Protein AF-A0A2H9VSQ1-F1 (afdb_mono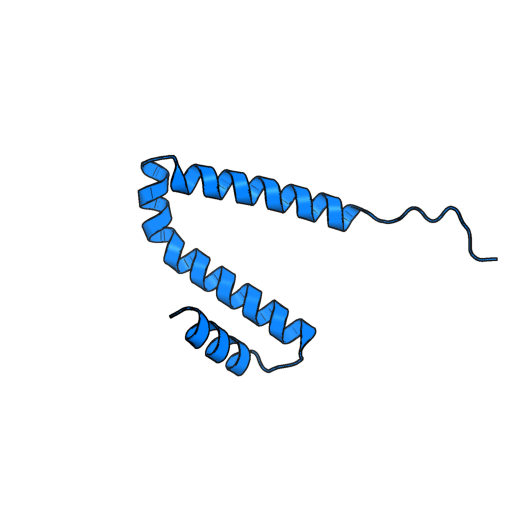mer_lite)

Sequence (79 aa):
MKNPFKKKDNTAIIAAVAVASLAAGAVAYLFLTDNGSDLRSGWKKKIKDIAKDAAVDAINKHTRIPKKIARAATEHVAN

Structure (mmCIF, N/CA/C/O backbone):
data_AF-A0A2H9VSQ1-F1
#
_entry.id   AF-A0A2H9VSQ1-F1
#
loop_
_atom_site.group_PDB
_atom_site.id
_atom_site.type_symbol
_atom_site.label_atom_id
_atom_site.label_alt_id
_atom_site.label_comp_id
_atom_site.label_asym_id
_atom_site.label_entity_id
_atom_site.label_seq_id
_atom_site.pdbx_PDB_ins_code
_atom_site.Cartn_x
_atom_site.Cartn_y
_atom_site.Cartn_z
_atom_site.occupancy
_atom_site.B_iso_or_equiv
_atom_site.auth_seq_id
_atom_site.auth_comp_id
_atom_site.auth_asym_id
_atom_site.auth_atom_id
_atom_site.pdbx_PDB_model_num
ATOM 1 N N . MET A 1 1 ? -27.307 15.206 29.823 1.00 48.53 1 MET A N 1
ATOM 2 C CA . MET A 1 1 ? -27.781 15.062 28.424 1.00 48.53 1 MET A CA 1
ATOM 3 C C . MET A 1 1 ? -26.568 14.954 27.507 1.00 48.53 1 MET A C 1
ATOM 5 O O . MET A 1 1 ? -25.579 15.631 27.757 1.00 48.53 1 MET A O 1
ATOM 9 N N . LYS A 1 2 ? -26.581 14.054 26.516 1.00 57.91 2 LYS A N 1
ATOM 10 C CA . LYS A 1 2 ? -25.426 13.798 25.636 1.00 57.91 2 LYS A CA 1
ATOM 11 C C . LYS A 1 2 ? -25.334 14.936 24.608 1.00 57.91 2 LYS A C 1
ATOM 13 O O . LYS A 1 2 ? -26.275 15.139 23.854 1.00 57.91 2 LYS A O 1
ATOM 18 N N . ASN A 1 3 ? -24.247 15.710 24.647 1.00 67.56 3 ASN A N 1
ATOM 19 C CA . ASN A 1 3 ? -24.106 16.971 23.913 1.00 67.56 3 ASN A CA 1
ATOM 20 C C . ASN A 1 3 ? -24.210 16.766 22.379 1.00 67.56 3 ASN A C 1
ATOM 22 O O . ASN A 1 3 ? -23.361 16.063 21.821 1.00 67.56 3 ASN A O 1
ATOM 26 N N . PRO A 1 4 ? -25.193 17.378 21.689 1.00 65.00 4 PRO A N 1
ATOM 27 C CA . PRO A 1 4 ? -25.483 17.117 20.272 1.00 65.00 4 PRO A CA 1
ATOM 28 C C . PRO A 1 4 ? -24.486 17.757 19.288 1.00 65.00 4 PRO A C 1
ATOM 30 O O . PRO A 1 4 ? -24.543 17.485 18.094 1.00 65.00 4 PRO A O 1
ATOM 33 N N . PHE A 1 5 ? -23.532 18.560 19.768 1.00 71.81 5 PHE A N 1
ATOM 34 C CA . PHE A 1 5 ? -22.548 19.270 18.936 1.00 71.81 5 PHE A CA 1
ATOM 35 C C . PHE A 1 5 ? -21.213 18.534 18.751 1.00 71.81 5 PHE A C 1
ATOM 37 O O . PHE A 1 5 ? -20.238 19.123 18.280 1.00 71.81 5 PHE A O 1
ATOM 44 N N . LYS A 1 6 ? -21.118 17.256 19.136 1.00 68.88 6 LYS A N 1
ATOM 45 C CA . LYS A 1 6 ? -19.877 16.486 18.977 1.00 68.88 6 LYS A CA 1
ATOM 46 C C . LYS A 1 6 ? -19.626 16.233 17.482 1.00 68.88 6 LYS A C 1
ATOM 48 O O . LYS A 1 6 ? -20.223 15.332 16.896 1.00 68.88 6 LYS A O 1
ATOM 53 N N . LYS A 1 7 ? -18.775 17.057 16.855 1.00 69.62 7 LYS A N 1
ATOM 54 C CA . LYS A 1 7 ? -18.385 16.896 15.447 1.00 69.62 7 LYS A CA 1
ATOM 55 C C . LYS A 1 7 ? -17.755 15.516 15.245 1.00 69.62 7 LYS A C 1
ATOM 57 O O . LYS A 1 7 ? -16.947 15.076 16.062 1.00 69.62 7 LYS A O 1
ATOM 62 N N . LYS A 1 8 ? -18.149 14.838 14.165 1.00 71.56 8 LYS A N 1
ATOM 63 C CA . LYS A 1 8 ? -17.531 13.578 13.744 1.00 71.56 8 LYS A CA 1
ATOM 64 C C . LYS A 1 8 ? -16.068 13.842 13.413 1.00 71.56 8 LYS A C 1
ATOM 66 O O . LYS A 1 8 ? -15.764 14.743 12.632 1.00 71.56 8 LYS A O 1
ATOM 71 N N . A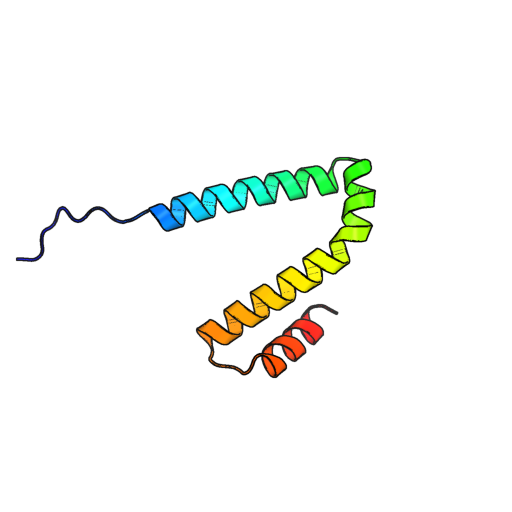SP A 1 9 ? -15.187 13.065 14.024 1.00 77.81 9 ASP A N 1
ATOM 72 C CA . ASP A 1 9 ? -13.769 13.110 13.714 1.00 77.81 9 ASP A CA 1
ATOM 73 C C . ASP A 1 9 ? -13.550 12.435 12.355 1.00 77.81 9 ASP A C 1
ATOM 75 O O . ASP A 1 9 ? -13.594 11.212 12.224 1.00 77.81 9 ASP A O 1
ATOM 79 N N . ASN A 1 10 ? -13.411 13.259 11.317 1.00 82.25 10 ASN A N 1
ATOM 80 C CA . ASN A 1 10 ? -13.229 12.811 9.938 1.00 82.25 10 ASN A CA 1
ATOM 81 C C . ASN A 1 10 ? -11.747 12.689 9.564 1.00 82.25 10 ASN A C 1
ATOM 83 O O . ASN A 1 10 ? -11.435 12.386 8.415 1.00 82.25 10 ASN A O 1
ATOM 87 N N . THR A 1 11 ? -10.831 12.906 10.513 1.00 86.56 11 THR A N 1
ATOM 88 C CA . THR A 1 11 ? -9.380 12.892 10.277 1.00 86.56 11 THR A CA 1
ATOM 89 C C . THR A 1 11 ? -8.925 11.583 9.638 1.00 86.56 11 THR A C 1
ATOM 91 O O . THR A 1 11 ? -8.148 11.596 8.687 1.00 86.56 11 THR A O 1
ATOM 94 N N . ALA A 1 12 ? -9.476 10.450 10.084 1.00 77.31 12 ALA A N 1
ATOM 95 C CA . ALA A 1 12 ? -9.176 9.140 9.508 1.00 77.31 12 ALA A CA 1
ATOM 96 C C . ALA A 1 12 ? -9.610 9.022 8.037 1.00 77.31 12 ALA A C 1
ATOM 98 O O . ALA A 1 12 ? -8.886 8.449 7.228 1.00 77.31 12 ALA A O 1
ATOM 99 N N . ILE A 1 13 ? -10.765 9.589 7.677 1.00 82.50 13 ILE A N 1
ATOM 100 C CA . ILE A 1 13 ? -11.275 9.569 6.299 1.00 82.50 13 ILE A CA 1
ATOM 101 C C . ILE A 1 13 ? -10.415 10.475 5.416 1.00 82.50 13 ILE A C 1
ATOM 103 O O . ILE A 1 13 ? -10.025 10.076 4.325 1.00 82.50 13 ILE A O 1
ATOM 107 N N . ILE A 1 14 ? -10.065 11.666 5.905 1.00 84.88 14 ILE A N 1
ATOM 108 C CA . ILE A 1 14 ? -9.203 12.611 5.183 1.00 84.88 14 ILE A CA 1
ATOM 109 C C . ILE A 1 14 ? -7.819 11.994 4.946 1.00 84.88 14 ILE A C 1
ATOM 111 O O . ILE A 1 14 ? -7.314 12.025 3.824 1.00 84.88 14 ILE A O 1
ATOM 115 N N . ALA A 1 15 ? -7.234 11.372 5.972 1.00 82.62 15 ALA A N 1
ATOM 116 C CA . ALA A 1 15 ? -5.961 10.671 5.857 1.00 82.62 15 ALA A CA 1
ATOM 117 C C . ALA A 1 15 ? -6.042 9.503 4.863 1.00 82.62 15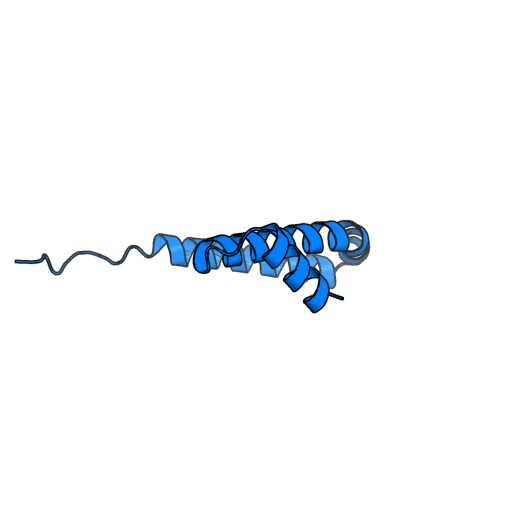 ALA A C 1
ATOM 119 O O . ALA A 1 15 ? -5.158 9.351 4.023 1.00 82.62 15 ALA A O 1
ATOM 120 N N . ALA A 1 16 ? -7.119 8.713 4.905 1.00 80.69 16 ALA A N 1
ATOM 121 C CA . ALA A 1 16 ? -7.324 7.611 3.969 1.00 80.69 16 ALA A CA 1
ATOM 122 C C . ALA A 1 16 ? -7.422 8.100 2.517 1.00 80.69 16 ALA A C 1
ATOM 124 O O . ALA A 1 16 ? -6.790 7.518 1.637 1.00 80.69 16 ALA A O 1
ATOM 125 N N . VAL A 1 17 ? -8.156 9.189 2.270 1.00 87.38 17 VAL A N 1
ATOM 126 C CA . VAL A 1 17 ? -8.270 9.786 0.932 1.00 87.38 17 VAL A CA 1
ATOM 127 C C . VAL A 1 17 ? -6.911 10.278 0.444 1.00 87.38 17 VAL A C 1
ATOM 129 O O . VAL A 1 17 ? -6.538 9.948 -0.675 1.00 87.38 17 VAL A O 1
ATOM 132 N N . ALA A 1 18 ? -6.147 10.994 1.275 1.00 86.94 18 ALA A N 1
ATOM 133 C CA . ALA A 1 18 ? -4.824 11.500 0.905 1.00 86.94 18 ALA A CA 1
ATOM 134 C C . ALA A 1 18 ? -3.832 10.373 0.564 1.00 86.94 18 ALA A C 1
ATOM 136 O O . ALA A 1 18 ? -3.102 10.453 -0.424 1.00 86.94 18 ALA A O 1
ATOM 137 N N . VAL A 1 19 ? -3.828 9.295 1.353 1.00 86.81 19 VAL A N 1
ATOM 138 C CA . VAL A 1 19 ? -2.994 8.117 1.075 1.00 86.81 19 VAL A CA 1
ATOM 139 C C . VAL A 1 19 ? -3.436 7.433 -0.221 1.00 86.81 19 VAL A C 1
ATOM 141 O O . VAL A 1 19 ? -2.590 7.046 -1.026 1.00 86.81 19 VAL A O 1
ATOM 144 N N . ALA A 1 20 ? -4.745 7.317 -0.458 1.00 84.38 20 ALA A N 1
ATOM 145 C CA . ALA A 1 20 ? -5.280 6.686 -1.659 1.00 84.38 20 ALA A CA 1
ATOM 146 C C . ALA A 1 20 ? -4.926 7.457 -2.941 1.00 84.38 20 ALA A C 1
ATOM 148 O O . ALA A 1 20 ? -4.527 6.835 -3.925 1.00 84.38 20 ALA A O 1
ATOM 149 N N . SER A 1 21 ? -5.011 8.791 -2.943 1.00 86.38 21 SER A N 1
ATOM 150 C CA . SER A 1 21 ? -4.637 9.597 -4.113 1.00 86.38 21 SER A CA 1
ATOM 151 C C . SER A 1 21 ? -3.137 9.546 -4.404 1.00 86.38 21 SER A C 1
ATOM 153 O O . SER A 1 21 ? -2.756 9.419 -5.569 1.00 86.38 21 SER A O 1
ATOM 155 N N . LEU A 1 22 ? -2.281 9.557 -3.377 1.00 85.69 22 LEU A N 1
ATOM 156 C CA . LEU A 1 22 ? -0.838 9.361 -3.560 1.00 85.69 22 LEU A CA 1
ATOM 157 C C . LEU A 1 22 ? -0.519 7.974 -4.131 1.00 85.69 22 LEU A C 1
ATOM 159 O O . LEU A 1 22 ? 0.276 7.857 -5.064 1.00 85.69 22 LEU A O 1
ATOM 163 N N . ALA A 1 23 ? -1.170 6.927 -3.618 1.00 81.75 23 ALA A N 1
ATOM 164 C CA . ALA A 1 23 ? -1.005 5.572 -4.131 1.00 81.75 23 ALA A CA 1
ATOM 165 C C . ALA A 1 23 ? -1.460 5.460 -5.595 1.00 81.75 23 ALA A C 1
ATOM 167 O O . ALA A 1 23 ? -0.752 4.875 -6.411 1.00 81.75 23 ALA A O 1
ATOM 168 N N . ALA A 1 24 ? -2.596 6.067 -5.951 1.00 82.69 24 ALA A N 1
ATOM 169 C CA . ALA A 1 24 ? -3.094 6.084 -7.324 1.00 82.69 24 ALA A CA 1
ATOM 170 C C . ALA A 1 24 ? -2.123 6.795 -8.282 1.00 82.69 24 ALA A C 1
ATOM 172 O O . ALA A 1 24 ? -1.834 6.269 -9.356 1.00 82.69 24 ALA A O 1
ATOM 173 N N . GLY A 1 25 ? -1.561 7.938 -7.874 1.00 83.12 25 GLY A N 1
ATOM 174 C CA . GLY A 1 25 ? -0.550 8.657 -8.654 1.00 83.12 25 GLY A CA 1
ATOM 175 C C . GLY A 1 25 ? 0.737 7.850 -8.845 1.00 83.12 25 GLY A C 1
ATOM 176 O O . GLY A 1 25 ? 1.267 7.781 -9.953 1.00 83.12 25 GLY A O 1
ATOM 177 N N . ALA A 1 26 ? 1.205 7.167 -7.797 1.00 80.50 26 ALA A N 1
ATOM 178 C CA . ALA A 1 26 ? 2.375 6.294 -7.882 1.00 80.50 26 ALA A CA 1
ATOM 179 C C . ALA A 1 26 ? 2.136 5.094 -8.815 1.00 80.50 26 ALA A C 1
ATOM 181 O O . ALA A 1 26 ? 3.006 4.744 -9.611 1.00 80.50 26 ALA A O 1
ATOM 182 N N . VAL A 1 27 ? 0.946 4.485 -8.761 1.00 80.50 27 VAL A N 1
ATOM 183 C CA . VAL A 1 27 ? 0.561 3.402 -9.678 1.00 80.50 27 VAL A CA 1
ATOM 184 C C . VAL A 1 27 ? 0.491 3.913 -11.115 1.00 80.50 27 VAL A C 1
ATOM 186 O O . VAL A 1 27 ? 1.035 3.264 -12.004 1.00 80.50 27 VAL A O 1
ATOM 189 N N . ALA A 1 28 ? -0.107 5.083 -11.346 1.00 81.31 28 ALA A N 1
ATOM 190 C CA . ALA A 1 28 ? -0.155 5.693 -12.671 1.00 81.31 28 ALA A CA 1
ATOM 191 C C . ALA A 1 28 ? 1.257 5.945 -13.227 1.00 81.31 28 ALA A C 1
ATOM 193 O O . ALA A 1 28 ? 1.539 5.570 -14.361 1.00 81.31 28 ALA A O 1
ATOM 194 N N . TYR A 1 29 ? 2.173 6.478 -12.412 1.00 77.12 29 TYR A N 1
ATOM 195 C CA . TYR A 1 29 ? 3.570 6.688 -12.803 1.00 77.12 29 TYR A CA 1
ATOM 196 C C . TYR A 1 29 ? 4.293 5.376 -13.149 1.00 77.12 29 TYR A C 1
ATOM 198 O O . TYR A 1 29 ? 5.004 5.303 -14.149 1.00 77.12 29 TYR A O 1
ATOM 206 N N . LEU A 1 30 ? 4.085 4.317 -12.359 1.00 76.69 30 LEU A N 1
ATOM 207 C CA . LEU A 1 30 ? 4.694 3.003 -12.599 1.00 76.69 30 LEU A CA 1
ATOM 208 C C . LEU A 1 30 ? 4.164 2.295 -13.855 1.00 76.69 30 LEU A C 1
ATOM 210 O O . LEU A 1 30 ? 4.848 1.423 -14.385 1.00 76.69 30 LEU A O 1
ATOM 214 N N . PHE A 1 31 ? 2.945 2.608 -14.301 1.00 73.75 31 PHE A N 1
ATOM 215 C CA . PHE A 1 31 ? 2.325 1.965 -15.464 1.00 73.75 31 PHE A CA 1
ATOM 216 C C . PHE A 1 31 ? 2.422 2.779 -16.756 1.00 73.75 31 PHE A C 1
ATOM 218 O O . PHE A 1 31 ? 2.357 2.176 -17.823 1.00 73.75 31 PHE A O 1
ATOM 225 N N . LEU A 1 32 ? 2.543 4.107 -16.673 1.00 76.56 32 LEU A N 1
ATOM 226 C CA . LEU A 1 32 ? 2.488 4.991 -17.842 1.00 76.56 32 LEU A CA 1
ATOM 227 C C . LEU A 1 32 ? 3.868 5.485 -18.311 1.00 76.56 32 LEU A C 1
ATOM 229 O O . LEU A 1 32 ? 3.988 5.952 -19.437 1.00 76.56 32 LEU A O 1
ATOM 233 N N . THR A 1 33 ? 4.903 5.376 -17.474 1.00 75.69 33 THR A N 1
ATOM 234 C CA . THR A 1 33 ? 6.271 5.815 -17.795 1.00 75.69 33 THR A CA 1
ATOM 235 C C . THR A 1 33 ? 7.184 4.613 -18.055 1.00 75.69 33 THR A C 1
ATOM 237 O O . THR A 1 33 ? 7.159 3.651 -17.287 1.00 75.69 33 THR A O 1
ATOM 240 N N . ASP A 1 34 ? 8.076 4.698 -19.047 1.00 69.62 34 ASP A N 1
ATOM 241 C CA . ASP A 1 34 ? 9.075 3.651 -19.344 1.00 69.62 34 ASP A CA 1
ATOM 242 C C . ASP A 1 34 ? 10.037 3.393 -18.167 1.00 69.62 34 ASP A C 1
ATOM 244 O O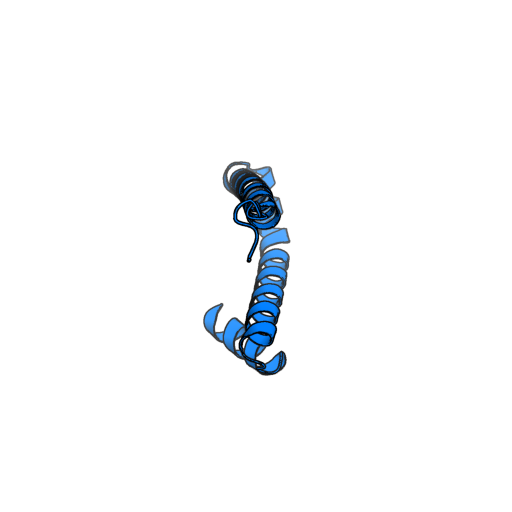 . ASP A 1 34 ? 10.235 2.253 -17.754 1.00 69.62 34 ASP A O 1
ATOM 248 N N . ASN A 1 35 ? 10.519 4.448 -17.496 1.00 67.62 35 ASN A N 1
ATOM 249 C CA . ASN A 1 35 ? 11.252 4.327 -16.220 1.00 67.62 35 ASN A CA 1
ATOM 250 C C . ASN A 1 35 ? 10.415 3.647 -15.116 1.00 67.62 35 ASN A C 1
ATOM 252 O O . ASN A 1 35 ? 10.948 3.021 -14.199 1.00 67.62 35 ASN A O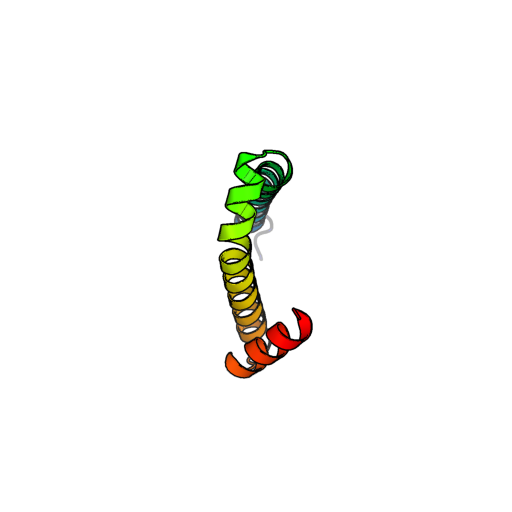 1
ATOM 256 N N . GLY A 1 36 ? 9.089 3.787 -15.187 1.00 62.66 36 GLY A N 1
ATOM 257 C CA . GLY A 1 36 ? 8.137 3.134 -14.296 1.00 62.66 36 GLY A CA 1
ATOM 258 C C . GLY A 1 36 ? 8.059 1.625 -14.527 1.00 62.66 36 GLY A C 1
ATOM 259 O O . GLY A 1 36 ? 7.942 0.883 -13.555 1.00 62.66 36 GLY A O 1
ATOM 260 N N . SER A 1 37 ? 8.207 1.163 -15.772 1.00 65.25 37 SER A N 1
ATOM 2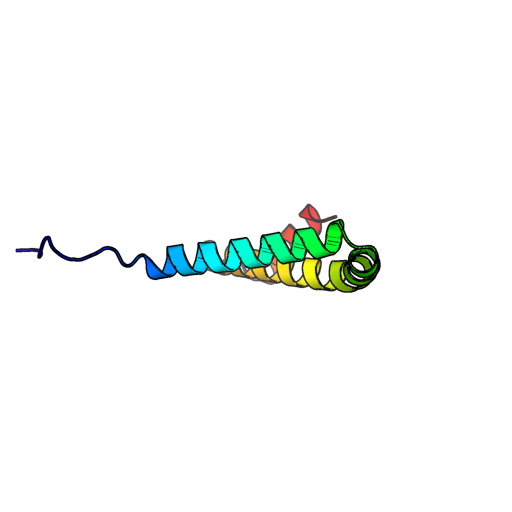61 C CA . SER A 1 37 ? 8.263 -0.260 -16.137 1.00 65.25 37 SER A CA 1
ATOM 262 C C . SER A 1 37 ? 9.456 -0.973 -15.486 1.00 65.25 37 SER A C 1
ATOM 264 O O . SER A 1 37 ? 9.282 -2.009 -14.830 1.00 65.25 37 SER A O 1
ATOM 266 N N . ASP A 1 38 ? 10.648 -0.380 -15.567 1.00 69.56 38 ASP A N 1
ATOM 267 C CA . ASP A 1 38 ? 11.858 -0.948 -14.962 1.00 69.56 38 ASP A CA 1
ATOM 268 C C . ASP A 1 38 ? 11.774 -0.951 -13.435 1.00 69.56 38 ASP A C 1
ATOM 270 O O . ASP A 1 38 ? 12.023 -1.974 -12.786 1.00 69.56 38 ASP A O 1
ATOM 274 N N . LEU A 1 39 ? 11.307 0.155 -12.846 1.00 67.88 39 LEU A N 1
ATOM 275 C CA . LEU A 1 39 ? 11.040 0.246 -11.410 1.00 67.88 39 LEU A CA 1
ATOM 276 C C . LEU A 1 39 ? 9.988 -0.765 -10.961 1.00 67.88 39 LEU A C 1
ATOM 278 O O . LEU A 1 39 ? 10.161 -1.404 -9.924 1.00 67.88 39 LEU A O 1
ATOM 282 N N . ARG A 1 40 ? 8.924 -0.968 -11.741 1.00 68.25 40 ARG A N 1
ATOM 283 C CA . ARG A 1 40 ? 7.875 -1.947 -11.457 1.00 68.25 40 ARG A CA 1
ATOM 284 C C . ARG A 1 40 ? 8.445 -3.354 -11.429 1.00 68.25 40 ARG A C 1
ATOM 286 O O . ARG A 1 40 ? 8.061 -4.107 -10.545 1.00 68.25 40 ARG A O 1
ATOM 293 N N . SER A 1 41 ? 9.359 -3.725 -12.320 1.00 69.56 41 SER A N 1
ATOM 294 C CA . SER A 1 41 ? 9.960 -5.065 -12.303 1.00 69.56 41 SER A CA 1
ATOM 295 C C . SER A 1 41 ? 10.729 -5.347 -10.996 1.00 69.56 41 SER A C 1
ATOM 297 O O . SER A 1 41 ? 10.522 -6.393 -10.374 1.00 69.56 41 SER A O 1
ATOM 299 N N . GLY A 1 42 ? 11.510 -4.374 -10.506 1.00 73.00 42 GLY A N 1
ATOM 300 C CA . GLY A 1 42 ? 12.272 -4.481 -9.256 1.00 73.00 42 GLY A CA 1
ATOM 301 C C . GLY A 1 42 ? 11.419 -4.318 -7.993 1.00 73.00 42 GLY A C 1
ATOM 302 O O . GLY A 1 42 ? 11.631 -5.005 -6.990 1.00 73.00 42 GLY A O 1
ATOM 303 N N . TRP A 1 43 ? 10.408 -3.448 -8.033 1.00 72.75 43 TRP A N 1
ATOM 304 C CA . TRP A 1 43 ? 9.510 -3.200 -6.905 1.00 72.75 43 TRP A CA 1
ATOM 305 C C . TRP A 1 43 ? 8.348 -4.181 -6.816 1.00 72.75 43 TRP A C 1
ATOM 307 O O . TRP A 1 43 ? 7.823 -4.352 -5.725 1.00 72.75 43 TRP A O 1
ATOM 317 N N . LYS A 1 44 ? 7.949 -4.880 -7.884 1.00 71.44 44 LYS A N 1
ATOM 318 C CA . LYS A 1 44 ? 6.806 -5.815 -7.860 1.00 71.44 44 LYS A CA 1
ATOM 319 C C . LYS A 1 44 ? 6.967 -6.885 -6.787 1.00 71.44 44 LYS A C 1
ATOM 321 O O . LYS A 1 44 ? 5.991 -7.215 -6.121 1.00 71.44 44 LYS A O 1
ATOM 326 N N . LYS A 1 45 ? 8.190 -7.388 -6.581 1.00 73.88 45 LYS A N 1
ATOM 327 C CA . LYS A 1 45 ? 8.482 -8.365 -5.523 1.00 73.88 45 LYS A CA 1
ATOM 328 C C . LYS A 1 45 ? 8.319 -7.738 -4.133 1.00 73.88 45 LYS A C 1
ATOM 330 O O . LYS A 1 45 ? 7.542 -8.241 -3.333 1.00 73.88 45 LYS A O 1
ATOM 335 N N . LYS A 1 46 ? 8.928 -6.567 -3.907 1.00 74.06 46 LYS A N 1
ATOM 336 C CA . LYS A 1 46 ? 8.808 -5.818 -2.643 1.00 74.06 46 LYS A CA 1
ATOM 337 C C . LYS A 1 46 ? 7.372 -5.390 -2.328 1.00 74.06 46 LYS A C 1
ATOM 339 O O . LYS A 1 46 ? 6.925 -5.565 -1.204 1.00 74.06 46 LYS A O 1
ATOM 344 N N . ILE A 1 47 ? 6.638 -4.859 -3.304 1.00 72.50 47 ILE A N 1
ATOM 345 C CA . ILE A 1 47 ? 5.234 -4.457 -3.152 1.00 72.50 47 ILE A CA 1
ATOM 346 C C . ILE A 1 47 ? 4.370 -5.684 -2.846 1.00 72.50 47 ILE A C 1
ATOM 348 O O . ILE A 1 47 ? 3.514 -5.601 -1.972 1.00 72.50 47 ILE A O 1
ATOM 352 N N . LYS A 1 48 ? 4.595 -6.823 -3.520 1.00 72.44 48 LYS A N 1
ATOM 353 C CA . LYS A 1 48 ? 3.864 -8.071 -3.243 1.00 72.44 48 LYS A CA 1
ATOM 354 C C . LYS A 1 48 ? 4.103 -8.543 -1.808 1.00 72.44 48 LYS A C 1
ATOM 356 O O . LYS A 1 48 ? 3.142 -8.922 -1.146 1.00 72.44 48 LYS A O 1
ATOM 361 N N . ASP A 1 49 ? 5.338 -8.468 -1.320 1.00 76.69 49 ASP A N 1
ATOM 362 C CA . ASP A 1 49 ? 5.681 -8.860 0.051 1.00 76.69 49 ASP A CA 1
ATOM 363 C C . ASP A 1 49 ? 5.080 -7.902 1.089 1.00 76.69 49 ASP A C 1
ATOM 365 O O . ASP A 1 49 ? 4.457 -8.352 2.047 1.00 76.69 49 ASP A O 1
ATOM 369 N N . ILE A 1 50 ? 5.158 -6.587 0.855 1.00 77.06 50 ILE A N 1
ATOM 370 C CA . ILE A 1 50 ? 4.533 -5.571 1.720 1.00 77.06 50 ILE A CA 1
ATOM 371 C C . ILE A 1 50 ? 3.009 -5.745 1.751 1.00 77.06 50 ILE A C 1
ATOM 373 O O . ILE A 1 50 ? 2.404 -5.703 2.819 1.00 77.06 50 ILE A O 1
ATOM 377 N N . ALA A 1 51 ? 2.379 -5.965 0.595 1.00 73.12 51 ALA A N 1
ATOM 378 C CA . ALA A 1 51 ? 0.937 -6.169 0.498 1.00 73.12 51 ALA A CA 1
ATOM 379 C C . ALA A 1 51 ? 0.498 -7.459 1.203 1.00 73.12 51 ALA A C 1
ATOM 381 O O . ALA A 1 51 ? -0.512 -7.455 1.906 1.00 73.12 51 ALA A O 1
ATOM 382 N N . LYS A 1 52 ? 1.269 -8.546 1.064 1.00 73.75 52 LYS A N 1
ATOM 383 C CA . LYS A 1 52 ? 1.035 -9.794 1.799 1.00 73.75 52 LYS A CA 1
ATOM 384 C C . LYS A 1 52 ? 1.156 -9.584 3.302 1.00 73.75 52 LYS A C 1
ATOM 386 O O . LYS A 1 52 ? 0.242 -9.962 4.024 1.00 73.75 52 LYS A O 1
ATOM 391 N N . ASP A 1 53 ? 2.229 -8.959 3.777 1.00 76.81 53 ASP A N 1
ATOM 392 C CA . ASP A 1 53 ? 2.425 -8.734 5.210 1.00 76.81 53 ASP A CA 1
ATOM 393 C C . ASP A 1 53 ? 1.352 -7.792 5.790 1.00 76.81 53 ASP A C 1
ATOM 395 O O . ASP A 1 53 ? 0.843 -8.055 6.880 1.00 76.81 53 ASP A O 1
ATOM 399 N N . ALA A 1 54 ? 0.921 -6.767 5.045 1.00 75.81 54 ALA A N 1
ATOM 400 C CA . ALA A 1 54 ? -0.183 -5.888 5.437 1.00 75.81 54 ALA A CA 1
ATOM 401 C C . ALA A 1 54 ? -1.532 -6.625 5.487 1.00 75.81 54 ALA A C 1
ATOM 403 O O . ALA A 1 54 ? -2.295 -6.452 6.439 1.00 75.81 54 ALA A O 1
ATOM 404 N N . ALA A 1 55 ? -1.820 -7.481 4.500 1.00 73.19 55 ALA A N 1
ATOM 405 C CA . ALA A 1 55 ? -3.014 -8.323 4.498 1.00 73.19 55 ALA A CA 1
ATOM 406 C C . ALA A 1 55 ? -2.997 -9.319 5.667 1.00 73.19 55 ALA A C 1
ATOM 408 O O . ALA A 1 55 ? -3.998 -9.482 6.361 1.00 73.19 55 ALA A O 1
ATOM 409 N N . VAL A 1 56 ? -1.845 -9.935 5.937 1.00 76.38 56 VAL A N 1
ATOM 410 C CA . VAL A 1 56 ? -1.637 -10.850 7.064 1.00 76.38 56 VAL A CA 1
ATOM 411 C C . VAL A 1 56 ? -1.836 -10.142 8.403 1.00 76.38 56 VAL A C 1
ATOM 413 O O . VAL A 1 56 ? -2.497 -10.696 9.281 1.00 76.38 56 VAL A O 1
ATOM 416 N N . ASP A 1 57 ? -1.321 -8.923 8.572 1.00 73.94 57 ASP A N 1
ATOM 417 C CA . ASP A 1 57 ? -1.538 -8.137 9.791 1.00 73.94 57 ASP A CA 1
ATOM 418 C C . ASP A 1 57 ? -2.996 -7.695 9.941 1.00 73.94 57 ASP A C 1
ATOM 420 O O . ASP A 1 57 ? -3.537 -7.772 11.044 1.00 73.94 57 ASP A O 1
ATOM 424 N N . ALA A 1 58 ? -3.663 -7.296 8.854 1.00 70.81 58 ALA A N 1
ATOM 425 C CA . ALA A 1 58 ? -5.082 -6.949 8.877 1.00 70.81 58 ALA A CA 1
ATOM 426 C C . ALA A 1 58 ? -5.951 -8.154 9.277 1.00 70.81 58 ALA A C 1
ATOM 428 O O . ALA A 1 58 ? -6.809 -8.034 10.154 1.00 70.81 58 ALA A O 1
ATOM 429 N N . ILE A 1 59 ? -5.678 -9.330 8.698 1.00 66.94 59 ILE A N 1
ATOM 430 C CA . ILE A 1 59 ? -6.364 -10.583 9.033 1.00 66.94 59 ILE A CA 1
ATOM 431 C C . ILE A 1 59 ? -6.096 -10.951 10.492 1.00 66.94 59 ILE A C 1
ATOM 433 O O . ILE A 1 59 ? -7.049 -11.146 11.243 1.00 66.94 59 ILE A O 1
ATOM 437 N N . ASN A 1 60 ? -4.836 -10.988 10.933 1.00 69.44 60 ASN A N 1
ATOM 438 C CA . ASN A 1 60 ? -4.474 -11.325 12.313 1.00 69.44 60 ASN A CA 1
ATOM 439 C C . ASN A 1 60 ? -5.165 -10.390 13.323 1.00 69.44 60 ASN A C 1
ATOM 441 O O . ASN A 1 60 ? -5.761 -10.844 14.300 1.00 69.44 60 ASN A O 1
ATOM 445 N N . LYS A 1 61 ? -5.173 -9.081 13.046 1.00 66.50 61 LYS A N 1
ATOM 446 C CA . LYS A 1 61 ? -5.780 -8.076 13.925 1.00 66.50 61 LYS A CA 1
ATOM 447 C C . LYS A 1 61 ? -7.303 -8.212 14.028 1.00 66.50 61 LYS A C 1
ATOM 449 O O . LYS A 1 61 ? -7.850 -7.902 15.084 1.00 66.50 61 LYS A O 1
ATOM 454 N N . HIS A 1 62 ? -7.981 -8.685 12.977 1.00 57.34 62 HIS A N 1
ATOM 455 C CA . HIS A 1 62 ? -9.442 -8.825 12.972 1.00 57.34 62 HIS A CA 1
ATOM 456 C C . HIS A 1 62 ? -9.952 -10.225 13.341 1.00 57.34 62 HIS A C 1
ATOM 458 O O . HIS A 1 62 ? -11.046 -10.344 13.884 1.00 57.34 62 HIS A O 1
ATOM 464 N N . THR A 1 63 ? -9.163 -11.275 13.100 1.00 59.59 63 THR A N 1
ATOM 465 C CA . THR A 1 63 ? -9.587 -12.677 13.280 1.00 59.59 63 THR A CA 1
ATOM 466 C C . THR A 1 63 ? -8.834 -13.429 14.384 1.00 59.59 63 THR A C 1
ATOM 468 O O . THR A 1 63 ? -9.202 -14.561 14.684 1.00 59.59 63 THR A O 1
ATOM 471 N N . ARG A 1 64 ? -7.803 -12.835 15.019 1.00 58.91 64 ARG A N 1
ATOM 472 C CA . ARG A 1 64 ? -6.906 -13.501 16.000 1.00 58.91 64 ARG A CA 1
ATOM 473 C C . ARG A 1 64 ? -6.218 -14.768 15.463 1.00 58.91 64 ARG A C 1
ATOM 475 O O . ARG A 1 64 ? -5.679 -15.559 16.236 1.00 58.91 64 ARG A O 1
ATOM 482 N N . ILE A 1 65 ? -6.213 -14.970 14.147 1.00 63.62 65 ILE A N 1
ATOM 483 C CA . ILE A 1 65 ? -5.568 -16.120 13.513 1.00 63.62 65 ILE A CA 1
ATOM 484 C C . ILE A 1 65 ? -4.048 -15.901 13.530 1.00 63.62 65 ILE A C 1
ATOM 486 O O . ILE A 1 65 ? -3.580 -14.834 13.122 1.00 63.62 65 ILE A O 1
ATOM 490 N N . PRO A 1 66 ? -3.250 -16.895 13.963 1.00 66.44 66 PRO A N 1
ATOM 491 C CA . PRO A 1 66 ? -1.806 -16.753 14.052 1.00 66.44 66 PRO A CA 1
ATOM 492 C C . PRO A 1 66 ? -1.196 -16.407 12.690 1.00 66.44 66 PRO A C 1
ATOM 494 O O . PRO A 1 66 ? -1.514 -17.013 11.665 1.00 66.44 66 PRO A O 1
ATOM 497 N N . LYS A 1 67 ? -0.253 -15.456 12.712 1.00 64.31 67 LYS A N 1
ATOM 498 C CA . LYS A 1 67 ? 0.416 -14.854 11.544 1.00 64.31 67 LYS A CA 1
ATOM 499 C C . LYS A 1 67 ? 0.906 -15.885 10.513 1.00 64.31 67 LYS A C 1
ATOM 501 O O . LYS A 1 67 ? 0.844 -15.633 9.316 1.00 64.31 67 LYS A O 1
ATOM 506 N N . LYS A 1 68 ? 1.329 -17.072 10.972 1.00 67.19 68 LYS A N 1
ATOM 507 C CA . LYS A 1 68 ? 1.761 -18.200 10.125 1.00 67.19 68 LYS A CA 1
ATOM 508 C C . LYS A 1 68 ? 0.644 -18.755 9.228 1.00 67.19 68 LYS A C 1
ATOM 510 O O . LYS A 1 68 ? 0.893 -19.006 8.056 1.00 67.19 68 LYS A O 1
ATOM 515 N N . ILE A 1 69 ? -0.573 -18.913 9.753 1.00 65.31 69 ILE A N 1
ATOM 516 C CA . ILE A 1 69 ? -1.717 -19.457 9.000 1.00 65.31 69 ILE A CA 1
ATOM 517 C C . ILE A 1 69 ? -2.222 -18.420 7.992 1.00 65.31 69 ILE A C 1
ATOM 519 O O . ILE A 1 69 ? -2.465 -18.746 6.834 1.00 65.31 69 ILE A O 1
ATOM 523 N N . ALA A 1 70 ? -2.301 -17.152 8.404 1.00 63.31 70 ALA A N 1
ATOM 524 C CA . ALA A 1 70 ? -2.668 -16.059 7.507 1.00 63.31 70 ALA A CA 1
ATOM 525 C C . ALA A 1 70 ? -1.672 -15.910 6.339 1.00 63.31 70 ALA A C 1
ATOM 527 O O . ALA A 1 70 ? -2.086 -15.656 5.206 1.00 63.31 70 ALA A O 1
ATOM 528 N N . ARG A 1 71 ? -0.369 -16.118 6.591 1.00 65.06 71 ARG A N 1
ATOM 529 C CA . ARG A 1 71 ? 0.679 -16.085 5.557 1.00 65.06 71 ARG A CA 1
ATOM 530 C C . ARG A 1 71 ? 0.566 -17.251 4.573 1.00 65.06 71 ARG A C 1
ATOM 532 O O . ARG A 1 71 ? 0.609 -17.024 3.370 1.00 65.06 71 ARG A O 1
ATOM 539 N N . ALA A 1 72 ? 0.322 -18.465 5.068 1.00 67.12 72 ALA A N 1
ATOM 540 C CA . ALA A 1 72 ? 0.103 -19.641 4.223 1.00 67.12 72 ALA A CA 1
ATOM 541 C C . ALA A 1 72 ? -1.148 -19.500 3.331 1.00 67.12 72 ALA A C 1
ATOM 543 O O . ALA A 1 72 ? -1.114 -19.828 2.147 1.00 67.12 72 ALA A O 1
ATOM 544 N N . ALA A 1 73 ? -2.241 -18.948 3.868 1.00 62.47 73 ALA A N 1
ATOM 545 C CA . ALA A 1 73 ? -3.463 -18.700 3.101 1.00 62.47 73 ALA A CA 1
ATOM 546 C C . ALA A 1 73 ? -3.266 -17.628 2.012 1.00 62.47 73 ALA A C 1
ATOM 548 O O . ALA A 1 73 ? -3.705 -17.801 0.877 1.00 62.47 73 ALA A O 1
ATOM 549 N N . THR A 1 74 ? -2.568 -16.534 2.330 1.00 63.12 74 THR A N 1
ATOM 550 C CA . THR A 1 74 ? -2.264 -15.475 1.349 1.00 63.12 74 THR A CA 1
ATOM 551 C C . THR A 1 74 ? -1.238 -15.907 0.304 1.00 63.12 74 THR A C 1
ATOM 553 O O . THR A 1 74 ? -1.280 -15.419 -0.822 1.00 63.12 74 THR A O 1
ATOM 556 N N . GLU A 1 75 ? -0.334 -16.832 0.623 1.00 64.12 75 GLU A N 1
ATOM 557 C CA . GLU A 1 75 ? 0.537 -17.469 -0.367 1.00 64.12 75 GLU A CA 1
ATOM 558 C C . GLU A 1 75 ? -0.237 -18.345 -1.349 1.00 64.12 75 GLU A C 1
ATOM 560 O O . GLU A 1 75 ? -0.008 -18.213 -2.549 1.00 64.12 75 GLU A O 1
ATOM 565 N N . HIS A 1 76 ? -1.190 -19.147 -0.865 1.00 57.47 76 HIS A N 1
ATOM 566 C CA . HIS A 1 76 ? -2.040 -19.987 -1.713 1.00 57.47 76 HIS A CA 1
ATOM 567 C C . HIS A 1 76 ? -3.001 -19.197 -2.612 1.00 57.47 76 HIS A C 1
ATOM 569 O O . HIS A 1 76 ? -3.298 -19.646 -3.711 1.00 57.47 76 HIS A O 1
ATOM 575 N N . VAL A 1 77 ? -3.480 -18.032 -2.165 1.00 52.75 77 VAL A N 1
ATOM 576 C CA . VAL A 1 77 ? -4.366 -17.157 -2.959 1.00 52.75 77 VAL A CA 1
ATOM 577 C C . VAL A 1 77 ? -3.591 -16.295 -3.968 1.00 52.75 77 VAL A C 1
ATOM 579 O O . VAL A 1 77 ? -4.154 -15.855 -4.965 1.00 52.75 77 VAL A O 1
ATOM 582 N N . ALA A 1 78 ? -2.307 -16.018 -3.720 1.00 49.84 78 ALA A N 1
ATOM 583 C CA . ALA A 1 78 ? -1.488 -15.126 -4.549 1.00 49.84 78 ALA A CA 1
ATOM 584 C C . ALA A 1 78 ? -0.564 -15.845 -5.554 1.00 49.84 78 ALA A C 1
ATOM 586 O O . ALA A 1 78 ? 0.318 -15.176 -6.122 1.00 49.84 78 ALA A O 1
ATOM 587 N N . ASN A 1 79 ? -0.703 -17.165 -5.705 1.00 42.84 79 ASN A N 1
ATOM 588 C CA . ASN A 1 79 ? -0.012 -17.982 -6.706 1.00 42.84 79 ASN A CA 1
ATOM 589 C C . ASN A 1 79 ? -0.915 -18.241 -7.912 1.00 42.84 79 ASN A C 1
ATOM 591 O O . ASN A 1 79 ? -2.118 -18.486 -7.683 1.00 42.84 79 ASN A O 1
#

Organism: NCBI:txid1457233

Radius of gyration: 18.31 Å; chains: 1; bounding box: 40×39×48 Å

pLDDT: mean 71.58, std 9.41, range [42.84, 87.38]

Secondary structure (DSSP, 8-state):
---TT-----HHHHHHHHHHHHHHHHHHHHHHSHHHHHHHHHHHHHHHHHHHHHHHHHHHHHH---HHHHHHHHHHH--

Foldseek 3Di:
DPDPPPDDPCVVVVVVVVVVVVVVVLVCCLPVDPVSVVVCVVCVVVVLVVVQQVQLVVCCVVPVPDSVVSSVVSVVVVD